Protein AF-A0ABD0Q0U5-F1 (afdb_monomer_lite)

Secondary structure (DSSP, 8-state):
-----HHHHHHHHHHT--SS--HHHHHHHHHTS--HHHHHHHHT--S-GGGS-HHHHHHHHHHTSTTHHHHHHHHHHHHHHHHHHHHHHHHHHHHHHHHHHHHH-HHHHHHH-

Structure (mmCIF, N/CA/C/O backbone):
data_AF-A0ABD0Q0U5-F1
#
_entry.id   AF-A0ABD0Q0U5-F1
#
loop_
_atom_site.group_PDB
_atom_site.id
_atom_site.type_symbol
_atom_site.label_atom_id
_atom_site.label_alt_id
_atom_site.label_comp_id
_atom_site.label_asym_id
_atom_site.label_entity_id
_atom_site.label_seq_id
_atom_site.pdbx_PDB_ins_code
_atom_site.Cartn_x
_atom_site.Cartn_y
_atom_site.Cartn_z
_atom_site.occupancy
_atom_site.B_iso_or_equiv
_atom_site.auth_seq_id
_atom_site.auth_comp_id
_atom_site.auth_asym_id
_atom_site.auth_atom_id
_atom_site.pdbx_PDB_model_num
ATOM 1 N N . HIS A 1 1 ? 17.454 -2.082 3.351 1.00 56.09 1 HIS A N 1
ATOM 2 C CA . HIS A 1 1 ? 17.749 -2.303 1.919 1.00 56.09 1 HIS A CA 1
ATOM 3 C C . HIS A 1 1 ? 16.816 -3.370 1.383 1.00 56.09 1 HIS A C 1
ATOM 5 O O . HIS A 1 1 ? 16.724 -4.430 1.993 1.00 56.09 1 HIS A O 1
ATOM 11 N N . LEU A 1 2 ? 16.112 -3.072 0.290 1.00 66.88 2 LEU A N 1
ATOM 12 C CA . LEU A 1 2 ? 15.214 -4.008 -0.381 1.00 66.88 2 LEU A CA 1
ATOM 13 C C . LEU A 1 2 ? 16.045 -5.188 -0.918 1.00 66.88 2 LEU A C 1
ATOM 15 O O . LEU A 1 2 ? 16.840 -5.005 -1.831 1.00 66.88 2 LEU A O 1
ATOM 19 N N . LYS A 1 3 ? 15.909 -6.383 -0.334 1.00 75.31 3 LYS A N 1
ATOM 20 C CA . LYS A 1 3 ? 16.615 -7.604 -0.781 1.00 75.31 3 LYS A CA 1
ATOM 21 C C . LYS A 1 3 ? 15.827 -8.362 -1.861 1.00 75.31 3 LYS A C 1
ATOM 23 O O . L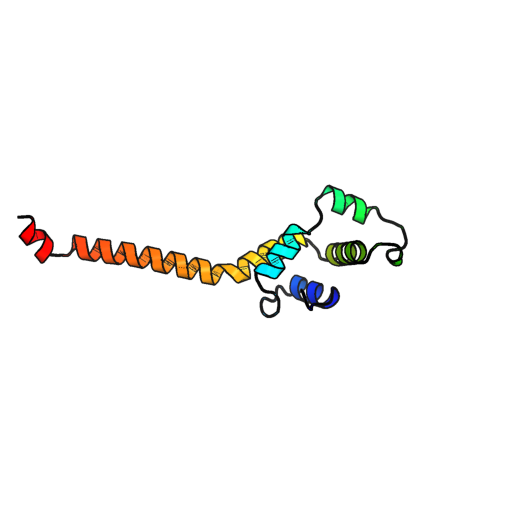YS A 1 3 ? 15.786 -9.587 -1.841 1.00 75.31 3 LYS A O 1
ATOM 28 N N . LEU A 1 4 ? 15.130 -7.642 -2.737 1.00 83.75 4 LEU A N 1
ATOM 29 C CA . LEU A 1 4 ? 14.332 -8.227 -3.813 1.00 83.75 4 LEU A CA 1
ATOM 30 C C . LEU A 1 4 ? 14.964 -7.864 -5.144 1.00 83.75 4 LEU A C 1
ATOM 32 O O . LEU A 1 4 ? 15.264 -6.697 -5.395 1.00 83.75 4 LEU A O 1
ATOM 36 N N . SER A 1 5 ? 15.128 -8.863 -6.001 1.00 89.25 5 SER A N 1
ATOM 37 C CA . SER A 1 5 ? 15.479 -8.611 -7.389 1.00 89.25 5 SER A CA 1
ATOM 38 C C . SER A 1 5 ? 14.317 -7.911 -8.115 1.00 89.25 5 SER A C 1
ATOM 40 O O . SER A 1 5 ? 13.149 -8.093 -7.748 1.00 89.25 5 SER A O 1
ATOM 42 N N . PRO A 1 6 ? 14.593 -7.157 -9.191 1.00 89.94 6 PRO A N 1
ATOM 43 C CA . PRO A 1 6 ? 13.546 -6.536 -10.005 1.00 89.94 6 PRO A CA 1
ATOM 44 C C . PRO A 1 6 ? 12.509 -7.548 -10.520 1.00 89.94 6 PRO A C 1
ATOM 46 O O . PRO A 1 6 ? 11.314 -7.260 -10.579 1.00 89.94 6 PRO A O 1
ATOM 49 N N . LYS A 1 7 ? 12.956 -8.771 -10.839 1.00 90.88 7 LYS A N 1
ATOM 50 C CA . LYS A 1 7 ? 12.088 -9.867 -11.282 1.00 90.88 7 LYS A CA 1
ATOM 51 C C . LYS A 1 7 ? 11.102 -10.289 -10.191 1.00 90.88 7 LYS A C 1
ATOM 53 O O . LYS A 1 7 ? 9.909 -10.381 -10.462 1.00 90.88 7 LYS A O 1
ATOM 58 N N . GLU A 1 8 ? 11.581 -10.498 -8.967 1.00 92.12 8 GLU A N 1
ATOM 59 C CA . GLU A 1 8 ? 10.715 -10.850 -7.836 1.00 92.12 8 GLU A CA 1
ATOM 60 C C . GLU A 1 8 ? 9.735 -9.723 -7.509 1.00 92.12 8 GLU A C 1
ATOM 62 O O . GLU A 1 8 ? 8.561 -9.981 -7.256 1.00 92.12 8 GLU A O 1
ATOM 67 N N . LEU A 1 9 ? 10.186 -8.465 -7.554 1.00 93.19 9 LEU A N 1
ATOM 68 C CA . LEU A 1 9 ? 9.303 -7.322 -7.332 1.00 93.19 9 LEU A CA 1
ATOM 69 C C . LEU A 1 9 ? 8.192 -7.263 -8.388 1.00 93.19 9 LEU A C 1
ATOM 71 O O . LEU A 1 9 ? 7.027 -7.049 -8.051 1.00 93.19 9 LEU A O 1
ATOM 75 N N . ARG A 1 10 ? 8.520 -7.522 -9.658 1.00 92.94 10 ARG A N 1
ATOM 76 C CA . ARG A 1 10 ? 7.528 -7.625 -10.732 1.00 92.94 10 ARG A CA 1
ATOM 77 C C . ARG A 1 10 ? 6.524 -8.744 -10.470 1.00 92.94 10 ARG A C 1
ATOM 79 O O . ARG A 1 10 ? 5.328 -8.514 -10.611 1.00 92.94 10 ARG A O 1
ATOM 86 N N . GLU A 1 11 ? 6.977 -9.929 -10.073 1.00 93.44 11 GLU A N 1
ATOM 87 C CA . GLU A 1 11 ? 6.086 -11.044 -9.726 1.00 93.44 11 GLU A CA 1
ATOM 88 C C . GLU A 1 11 ? 5.151 -10.676 -8.565 1.00 93.44 11 GLU A C 1
ATOM 90 O O . GLU A 1 11 ? 3.942 -10.903 -8.653 1.00 93.44 11 GLU A O 1
ATOM 95 N N . ILE A 1 12 ? 5.671 -10.021 -7.523 1.00 94.12 12 ILE A N 1
ATOM 96 C CA . ILE A 1 12 ? 4.877 -9.519 -6.392 1.00 94.12 12 ILE A CA 1
ATOM 97 C C . ILE A 1 12 ? 3.811 -8.524 -6.865 1.00 94.12 12 ILE A C 1
ATOM 99 O O . ILE A 1 12 ? 2.654 -8.641 -6.468 1.00 94.12 12 ILE A O 1
ATOM 103 N N . LEU A 1 13 ? 4.158 -7.572 -7.734 1.00 94.25 13 LEU A N 1
ATOM 104 C CA . LEU A 1 13 ? 3.216 -6.563 -8.238 1.00 94.25 13 LEU A CA 1
ATOM 105 C C . LEU A 1 13 ? 2.186 -7.136 -9.216 1.00 94.25 13 LEU A C 1
ATOM 107 O O . LEU A 1 13 ? 1.054 -6.652 -9.285 1.00 94.25 13 LEU A O 1
ATOM 111 N N . MET A 1 14 ? 2.548 -8.174 -9.968 1.00 93.75 14 MET A N 1
ATOM 112 C CA . MET A 1 14 ? 1.621 -8.873 -10.857 1.00 93.75 14 MET A CA 1
ATOM 113 C C . MET A 1 14 ? 0.626 -9.732 -10.070 1.00 93.75 14 MET A C 1
ATOM 115 O O . MET A 1 14 ? -0.561 -9.727 -10.389 1.00 93.75 14 MET A O 1
ATOM 119 N N . THR A 1 15 ? 1.093 -10.418 -9.023 1.00 94.81 15 THR A N 1
ATOM 120 C CA . THR A 1 15 ? 0.276 -11.296 -8.161 1.00 94.81 15 THR A CA 1
ATOM 121 C C . THR A 1 15 ? -0.396 -10.566 -6.996 1.00 94.81 15 THR A C 1
ATOM 123 O O . THR A 1 15 ? -1.265 -11.128 -6.333 1.00 94.81 15 THR A O 1
ATOM 126 N N . MET A 1 16 ? -0.017 -9.310 -6.738 1.00 94.06 16 MET A N 1
ATOM 127 C CA . MET A 1 16 ? -0.461 -8.511 -5.590 1.00 94.06 16 MET A CA 1
ATOM 128 C C . MET A 1 16 ? -0.243 -9.228 -4.240 1.00 94.06 16 MET A C 1
ATOM 130 O O . MET A 1 16 ? -1.092 -9.158 -3.337 1.00 94.06 16 MET A O 1
ATOM 134 N N . SER A 1 17 ? 0.887 -9.934 -4.110 1.00 92.94 17 SER A N 1
ATOM 135 C CA . SER A 1 17 ? 1.285 -10.646 -2.887 1.00 92.94 17 SER A CA 1
ATOM 136 C C . SER A 1 17 ? 1.727 -9.680 -1.782 1.00 92.94 17 SER A C 1
ATOM 138 O O . SER A 1 17 ? 2.429 -8.705 -2.040 1.00 92.94 17 SER A O 1
ATOM 140 N N . THR A 1 18 ? 1.323 -9.955 -0.540 1.00 88.75 18 THR A N 1
ATOM 141 C CA . THR A 1 18 ? 1.593 -9.109 0.638 1.00 88.75 18 THR A CA 1
ATOM 142 C C . THR A 1 18 ? 2.637 -9.691 1.591 1.00 88.75 18 THR A C 1
ATOM 144 O O . THR A 1 18 ? 2.948 -9.069 2.597 1.00 88.75 18 THR A O 1
ATOM 147 N N . GLU A 1 19 ? 3.183 -10.873 1.300 1.00 86.50 19 GLU A N 1
ATOM 148 C CA . GLU A 1 19 ? 4.027 -11.623 2.248 1.00 86.50 19 GLU A CA 1
ATOM 149 C C . GLU A 1 19 ? 5.475 -11.128 2.306 1.00 86.50 19 GLU A C 1
ATOM 151 O O . GLU A 1 19 ? 6.125 -11.199 3.343 1.00 86.50 19 GLU A O 1
ATOM 156 N N . ARG A 1 20 ? 6.001 -10.642 1.177 1.00 85.56 20 ARG A N 1
ATOM 157 C CA . ARG A 1 20 ? 7.433 -10.330 1.014 1.00 85.56 20 ARG A CA 1
ATOM 158 C C . ARG A 1 20 ? 7.740 -8.834 0.971 1.00 85.56 20 ARG A C 1
ATOM 160 O O . ARG A 1 20 ? 8.904 -8.463 0.828 1.00 85.56 20 ARG A O 1
ATOM 167 N N . LEU A 1 21 ? 6.719 -7.978 1.040 1.00 89.25 21 LEU A N 1
ATOM 168 C CA . LEU A 1 21 ? 6.853 -6.541 0.814 1.00 89.25 21 LEU A CA 1
ATOM 169 C C . LEU A 1 21 ? 6.130 -5.745 1.907 1.00 89.25 21 LEU A C 1
ATOM 171 O O . LEU A 1 21 ? 4.909 -5.619 1.906 1.00 89.25 21 LEU A O 1
ATOM 175 N N . GLU A 1 22 ? 6.905 -5.196 2.841 1.00 91.69 22 GLU A N 1
ATOM 176 C CA . GLU A 1 22 ? 6.359 -4.392 3.941 1.00 91.69 22 GLU A CA 1
ATOM 177 C C . GLU A 1 22 ? 5.889 -2.998 3.472 1.00 91.69 22 GLU A C 1
ATOM 179 O O . GLU A 1 22 ? 6.449 -2.445 2.517 1.00 91.69 22 GLU A O 1
ATOM 184 N N . PRO A 1 23 ? 4.948 -2.350 4.189 1.00 93.56 23 PRO A N 1
ATOM 185 C CA . PRO A 1 23 ? 4.449 -1.016 3.843 1.00 93.56 23 PRO A CA 1
ATOM 186 C C . PRO A 1 23 ? 5.538 0.053 3.672 1.00 93.56 23 PRO A C 1
ATOM 188 O O . PRO A 1 23 ? 5.412 0.923 2.810 1.00 93.56 23 PRO A O 1
ATOM 191 N N . ALA A 1 24 ? 6.615 -0.000 4.464 1.00 93.00 24 ALA A N 1
ATOM 192 C CA . ALA A 1 24 ? 7.736 0.935 4.355 1.00 93.00 24 ALA A CA 1
ATOM 193 C C . ALA A 1 24 ? 8.449 0.821 2.997 1.00 93.00 24 ALA A C 1
ATOM 195 O O . ALA A 1 24 ? 8.728 1.836 2.358 1.00 93.00 24 ALA A O 1
ATOM 196 N N . HIS A 1 25 ? 8.656 -0.407 2.513 1.00 92.50 25 HIS A N 1
ATOM 197 C CA . HIS A 1 25 ? 9.235 -0.664 1.196 1.00 92.50 25 HIS A CA 1
ATOM 198 C C . HIS A 1 25 ? 8.337 -0.133 0.076 1.00 92.50 25 HIS A C 1
ATOM 200 O O . HIS A 1 25 ? 8.826 0.509 -0.849 1.00 92.50 25 HIS A O 1
ATOM 206 N N . ILE A 1 26 ? 7.019 -0.337 0.180 1.00 94.44 26 ILE A N 1
ATOM 207 C CA . ILE A 1 26 ? 6.061 0.145 -0.827 1.00 94.44 26 ILE A CA 1
ATOM 208 C C . ILE A 1 26 ? 6.036 1.679 -0.868 1.00 94.44 26 ILE A C 1
ATOM 210 O O . ILE A 1 26 ? 6.036 2.267 -1.947 1.00 94.44 26 ILE A O 1
ATOM 214 N N . LYS A 1 27 ? 6.064 2.341 0.296 1.00 94.81 27 LYS A N 1
ATOM 215 C CA . LYS A 1 27 ? 6.165 3.808 0.386 1.00 94.81 27 LYS A CA 1
ATOM 216 C C . LYS A 1 27 ? 7.453 4.324 -0.253 1.00 94.81 27 LYS A C 1
ATOM 218 O O . LYS A 1 27 ? 7.407 5.316 -0.971 1.00 94.81 27 LYS A O 1
ATOM 223 N N . GLN A 1 28 ? 8.573 3.640 -0.032 1.00 94.12 28 GLN A N 1
ATOM 224 C CA . GLN A 1 28 ? 9.844 3.997 -0.654 1.00 94.12 28 GLN A CA 1
ATOM 225 C C . GLN A 1 28 ? 9.793 3.826 -2.182 1.00 94.12 28 GLN A C 1
ATOM 227 O O . GLN A 1 28 ? 10.212 4.719 -2.909 1.00 94.12 28 GLN A O 1
ATOM 232 N N . LEU A 1 29 ? 9.220 2.727 -2.684 1.00 93.94 29 LEU A N 1
ATOM 233 C CA . LEU A 1 29 ? 9.026 2.509 -4.123 1.00 93.94 29 LEU A CA 1
ATOM 234 C C . LEU A 1 29 ? 8.111 3.560 -4.760 1.00 93.94 29 LEU A C 1
ATOM 236 O O . LEU A 1 29 ? 8.340 3.939 -5.900 1.00 93.94 29 LEU A O 1
ATOM 240 N N . LEU A 1 30 ? 7.094 4.037 -4.036 1.00 95.00 30 LEU A N 1
ATOM 241 C CA . LEU A 1 30 ? 6.233 5.136 -4.483 1.00 95.00 30 LEU A CA 1
ATOM 242 C C . LEU A 1 30 ? 6.958 6.482 -4.504 1.00 95.00 30 LEU A C 1
ATOM 244 O O . LEU A 1 30 ? 6.706 7.271 -5.406 1.00 95.00 30 LEU A O 1
ATOM 248 N N . LEU A 1 31 ? 7.833 6.741 -3.528 1.00 94.50 31 LEU A N 1
ATOM 249 C CA . LEU A 1 31 ? 8.617 7.976 -3.451 1.00 94.50 31 LEU A CA 1
ATOM 250 C C . LEU A 1 31 ? 9.583 8.115 -4.634 1.00 94.50 31 LEU A C 1
ATOM 252 O O . LEU A 1 31 ? 9.778 9.218 -5.126 1.00 94.50 31 LEU A O 1
ATOM 256 N N . TYR A 1 32 ? 10.163 6.998 -5.076 1.00 92.31 32 TYR A N 1
ATOM 257 C CA . TYR A 1 32 ? 11.091 6.943 -6.209 1.00 92.31 32 TYR A CA 1
ATOM 258 C C . TYR A 1 32 ? 10.435 6.452 -7.506 1.00 92.31 32 TYR A C 1
ATOM 260 O O . TYR A 1 32 ? 11.134 6.133 -8.466 1.00 92.31 32 TYR A O 1
ATOM 268 N N . ALA A 1 33 ? 9.106 6.323 -7.542 1.00 93.50 33 ALA A N 1
ATOM 269 C CA . ALA A 1 33 ? 8.419 5.991 -8.780 1.00 93.50 33 ALA A CA 1
ATOM 270 C C . ALA A 1 33 ? 8.490 7.201 -9.719 1.00 93.50 33 ALA A C 1
ATOM 272 O O . ALA A 1 33 ? 8.196 8.308 -9.264 1.00 93.50 33 ALA A O 1
ATOM 273 N N . PRO A 1 34 ? 8.804 6.997 -11.008 1.00 94.25 34 PRO A N 1
ATOM 274 C CA . PRO A 1 34 ? 8.947 8.105 -11.937 1.00 94.25 34 PRO A CA 1
ATOM 275 C C . PRO A 1 34 ? 7.639 8.892 -12.068 1.00 94.25 34 PRO A C 1
ATOM 277 O O . PRO A 1 34 ? 6.527 8.327 -12.052 1.00 94.25 34 PRO A O 1
ATOM 280 N N . ASP A 1 35 ? 7.766 10.204 -12.212 1.00 94.50 35 ASP A N 1
ATOM 281 C CA . ASP A 1 35 ? 6.653 11.078 -12.552 1.00 94.50 35 ASP A CA 1
ATOM 282 C C . ASP A 1 35 ? 6.191 10.867 -14.006 1.00 94.50 35 ASP A C 1
ATOM 284 O O . ASP A 1 35 ? 6.698 10.016 -14.736 1.00 94.50 35 ASP A O 1
ATOM 288 N N . ASP A 1 36 ? 5.131 11.558 -14.417 1.00 92.81 36 ASP A N 1
ATOM 289 C CA . ASP A 1 36 ? 4.537 11.320 -15.736 1.00 92.81 36 ASP A CA 1
ATOM 290 C C . ASP A 1 36 ? 5.418 11.827 -16.891 1.00 92.81 36 ASP A C 1
ATOM 292 O O . ASP A 1 36 ? 5.324 11.298 -18.000 1.00 92.81 36 ASP A O 1
ATOM 296 N N . GLU A 1 37 ? 6.293 12.805 -16.650 1.00 94.62 37 GLU A N 1
ATOM 297 C CA . GLU A 1 37 ? 7.247 13.290 -17.647 1.00 94.62 37 GLU A CA 1
ATOM 298 C C . GLU A 1 37 ? 8.437 12.334 -17.769 1.00 94.62 37 GLU A C 1
ATOM 300 O O . GLU A 1 37 ? 8.809 11.956 -18.881 1.00 94.62 37 GLU A O 1
ATOM 305 N N . GLU A 1 38 ? 8.970 11.846 -16.648 1.00 93.50 38 GLU A N 1
ATOM 306 C CA . GLU A 1 38 ? 10.004 10.808 -16.612 1.00 93.50 38 GLU A CA 1
ATOM 307 C C . GLU A 1 38 ? 9.519 9.519 -17.288 1.00 93.50 38 GLU A C 1
ATOM 309 O O . GLU A 1 38 ? 10.225 8.944 -18.118 1.00 93.50 38 GLU A O 1
ATOM 314 N N . VAL A 1 39 ? 8.278 9.090 -17.023 1.00 92.94 39 VAL A N 1
ATOM 315 C CA . VAL A 1 39 ? 7.666 7.933 -17.703 1.00 92.94 39 VAL A CA 1
ATOM 316 C C . VAL A 1 39 ? 7.672 8.125 -19.218 1.00 92.94 39 VAL A C 1
ATOM 318 O O . VAL A 1 39 ? 8.047 7.201 -19.944 1.00 92.94 39 VAL A O 1
ATOM 321 N N . LYS A 1 40 ? 7.291 9.309 -19.715 1.00 92.50 40 LYS A N 1
ATOM 322 C CA . LYS A 1 40 ? 7.340 9.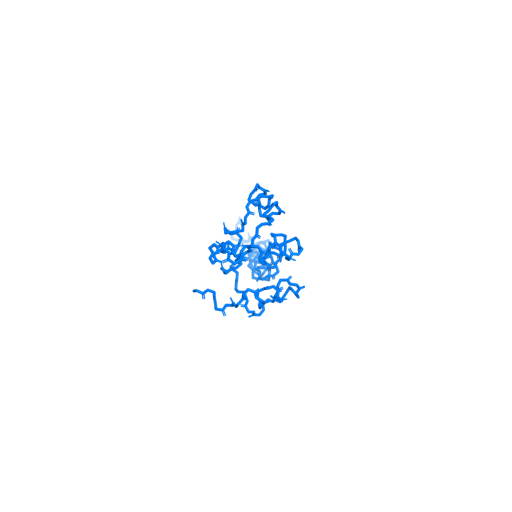598 -21.155 1.00 92.50 40 LYS A CA 1
ATOM 323 C C . LYS A 1 40 ? 8.772 9.525 -21.671 1.00 92.50 40 LYS A C 1
ATOM 325 O O . LYS A 1 40 ? 8.987 8.916 -22.714 1.00 92.50 40 LYS A O 1
ATOM 330 N N . GLN A 1 41 ? 9.750 10.095 -20.969 1.00 92.88 41 GLN A N 1
ATOM 331 C CA . GLN A 1 41 ? 11.155 10.031 -21.388 1.00 92.88 41 GLN A CA 1
ATOM 332 C C . GLN A 1 41 ? 11.639 8.584 -21.523 1.00 92.88 41 GLN A C 1
ATOM 334 O O . GLN A 1 41 ? 12.200 8.218 -22.556 1.00 92.88 41 GLN A O 1
ATOM 339 N N . PHE A 1 42 ? 11.337 7.739 -20.536 1.00 91.56 42 PHE A N 1
ATOM 340 C CA . PHE A 1 42 ? 11.660 6.315 -20.577 1.00 91.56 42 PHE A CA 1
ATOM 341 C C . PHE A 1 42 ? 10.928 5.565 -21.699 1.00 91.56 42 PHE A C 1
ATOM 343 O O . PHE A 1 42 ? 11.517 4.691 -22.327 1.00 91.56 42 PHE A O 1
ATOM 350 N N . GLN A 1 43 ? 9.677 5.917 -22.005 1.00 88.44 43 GLN A N 1
ATOM 351 C CA . GLN A 1 43 ? 8.926 5.319 -23.120 1.00 88.44 43 GLN A CA 1
ATOM 352 C C . GLN A 1 43 ? 9.494 5.680 -24.499 1.00 88.44 43 GLN A C 1
ATOM 354 O O . GLN A 1 43 ? 9.378 4.888 -25.429 1.00 88.44 43 GLN A O 1
ATOM 359 N N . HIS A 1 44 ? 10.104 6.860 -24.640 1.00 90.81 44 HIS A N 1
ATOM 360 C CA . HIS A 1 44 ? 10.741 7.300 -25.888 1.00 90.81 44 HIS A CA 1
ATOM 361 C C . HIS A 1 44 ? 12.216 6.879 -25.985 1.00 90.81 44 HIS A C 1
ATOM 363 O O . HIS A 1 44 ? 12.872 7.135 -27.000 1.00 90.81 44 HIS A O 1
ATOM 369 N N . TYR A 1 45 ? 12.757 6.243 -24.944 1.00 89.88 45 TYR A N 1
ATOM 370 C CA . TYR A 1 45 ? 14.134 5.776 -24.924 1.00 89.88 45 TYR A CA 1
ATOM 371 C C . TYR A 1 45 ? 14.304 4.553 -25.837 1.00 89.88 45 TYR A C 1
ATOM 373 O O . TYR A 1 45 ? 14.001 3.424 -25.465 1.00 89.88 45 TYR A O 1
ATOM 381 N N . ASN A 1 46 ? 14.823 4.787 -27.045 1.00 84.81 46 ASN A N 1
ATOM 382 C CA . ASN A 1 46 ? 15.040 3.759 -28.074 1.00 84.81 46 ASN A CA 1
ATOM 383 C C . ASN A 1 46 ? 16.502 3.284 -28.170 1.00 84.81 46 ASN A C 1
ATOM 385 O O . ASN A 1 46 ? 16.899 2.673 -29.162 1.00 84.81 46 ASN A O 1
ATOM 389 N N . GLN A 1 47 ? 17.334 3.626 -27.187 1.00 89.88 47 GLN A N 1
ATOM 390 C CA . GLN A 1 47 ? 18.732 3.199 -27.136 1.00 89.88 47 GLN A CA 1
ATOM 391 C C . GLN A 1 47 ? 18.877 1.909 -26.318 1.00 89.88 47 GLN A C 1
ATOM 393 O O . GLN A 1 47 ? 17.914 1.397 -25.755 1.00 89.88 47 GLN A O 1
ATOM 398 N N . ASP A 1 48 ? 20.096 1.373 -26.270 1.00 89.44 48 ASP A N 1
ATOM 399 C CA . ASP A 1 48 ? 20.415 0.161 -25.517 1.00 89.44 48 ASP A CA 1
ATOM 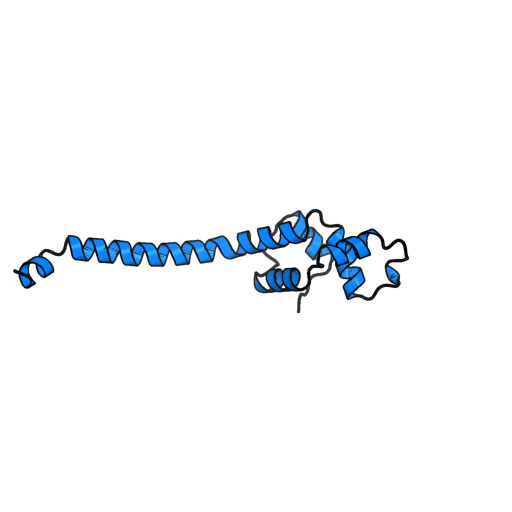400 C C . ASP A 1 48 ? 20.247 0.380 -23.997 1.00 89.44 48 ASP A C 1
ATOM 402 O O . ASP A 1 48 ? 21.018 1.153 -23.418 1.00 89.44 48 ASP A O 1
ATOM 406 N N . PRO A 1 49 ? 19.301 -0.316 -23.330 1.00 85.88 49 PRO A N 1
ATOM 407 C CA . PRO A 1 49 ? 19.093 -0.201 -21.888 1.00 85.88 49 PRO A CA 1
ATOM 408 C C . PRO A 1 49 ? 20.336 -0.535 -21.058 1.00 85.88 49 PRO A C 1
ATOM 410 O O . PRO A 1 49 ? 20.465 -0.033 -19.947 1.00 85.88 49 PRO A O 1
ATOM 413 N N . ALA A 1 50 ? 21.281 -1.328 -21.583 1.00 89.12 50 ALA A N 1
ATOM 414 C CA . ALA A 1 50 ? 22.520 -1.659 -20.876 1.00 89.12 50 ALA A CA 1
ATOM 415 C C . ALA A 1 50 ? 23.444 -0.445 -20.656 1.00 89.12 50 ALA A C 1
ATOM 417 O O . ALA A 1 50 ? 24.365 -0.513 -19.843 1.00 89.12 50 ALA A O 1
ATOM 418 N N . LYS A 1 51 ? 23.208 0.669 -21.364 1.00 90.81 51 LYS A N 1
ATOM 419 C CA . LYS A 1 51 ? 23.967 1.923 -21.219 1.00 90.81 51 LYS A CA 1
ATOM 420 C C . LYS A 1 51 ? 23.440 2.832 -20.111 1.00 90.81 51 LYS A C 1
ATOM 422 O O . LYS A 1 51 ? 24.082 3.831 -19.797 1.00 90.81 51 LYS A O 1
ATOM 427 N N . LEU A 1 52 ? 22.272 2.519 -19.557 1.00 90.56 52 LEU A N 1
ATOM 428 C CA . LEU A 1 52 ? 21.663 3.286 -18.480 1.00 90.56 52 LEU A CA 1
ATOM 429 C C . LEU A 1 52 ? 22.295 2.948 -17.130 1.00 90.56 52 LEU A C 1
ATOM 431 O O . LEU A 1 52 ? 22.883 1.879 -16.952 1.00 90.56 52 LEU A O 1
ATOM 435 N N . SER A 1 53 ? 22.148 3.854 -16.165 1.00 92.62 53 SER A N 1
ATOM 436 C CA . SER A 1 53 ? 22.549 3.587 -14.784 1.00 92.62 53 SER A CA 1
ATOM 437 C C . SER A 1 53 ? 21.714 2.445 -14.182 1.00 92.62 53 SER A C 1
ATOM 439 O O . SER A 1 53 ? 20.607 2.166 -14.640 1.00 92.62 53 SER A O 1
ATOM 441 N N . GLU A 1 54 ? 22.217 1.769 -13.147 1.00 90.31 54 GLU A N 1
ATOM 442 C CA . GLU A 1 54 ? 21.469 0.692 -12.475 1.00 90.31 54 GLU A CA 1
ATOM 443 C C . GLU A 1 54 ? 20.064 1.139 -11.989 1.00 90.31 54 GLU A C 1
ATOM 445 O O . GLU A 1 54 ? 19.100 0.405 -12.231 1.00 90.31 54 GLU A O 1
ATOM 450 N N . PRO A 1 55 ? 19.881 2.343 -11.402 1.00 89.75 55 PRO A N 1
ATOM 451 C CA . PRO A 1 55 ? 18.551 2.877 -11.088 1.00 89.75 55 PRO A CA 1
ATOM 452 C C . PRO A 1 55 ? 17.638 3.053 -12.308 1.00 89.75 55 PRO A C 1
ATOM 454 O O . PRO A 1 55 ? 16.465 2.689 -12.254 1.00 89.75 55 PRO A O 1
ATOM 457 N N . ASP A 1 56 ? 18.159 3.562 -13.421 1.00 91.56 56 ASP A N 1
ATOM 458 C CA . ASP A 1 56 ? 17.370 3.786 -14.639 1.00 91.56 56 ASP A CA 1
ATOM 459 C C . ASP A 1 56 ? 16.959 2.460 -15.296 1.00 91.56 56 ASP A C 1
ATOM 461 O O . ASP A 1 56 ? 15.825 2.299 -15.752 1.00 91.56 56 ASP A O 1
ATOM 465 N N . GLN A 1 57 ? 17.858 1.469 -15.289 1.00 91.94 57 GLN A N 1
ATOM 466 C CA . GLN A 1 57 ? 17.543 0.106 -15.722 1.00 91.94 57 GLN A CA 1
ATOM 467 C C . GLN A 1 57 ? 16.438 -0.507 -14.856 1.00 91.94 57 GLN A C 1
ATOM 469 O O . GLN A 1 57 ? 15.521 -1.146 -15.379 1.00 91.94 57 GLN A O 1
ATOM 474 N N . PHE A 1 58 ? 16.494 -0.292 -13.538 1.00 92.00 58 PHE A N 1
ATOM 475 C CA . PHE A 1 58 ? 15.441 -0.717 -12.619 1.00 92.00 58 PHE A CA 1
ATOM 476 C C . PHE A 1 58 ? 14.098 -0.061 -12.962 1.00 92.00 58 PHE A C 1
ATOM 478 O O . PHE A 1 58 ? 13.091 -0.763 -13.084 1.00 92.00 58 PHE A O 1
ATOM 485 N N . VAL A 1 59 ? 14.078 1.259 -13.167 1.00 92.12 59 VAL A N 1
ATOM 486 C CA . VAL A 1 59 ? 12.857 1.994 -13.522 1.00 92.12 59 VAL A CA 1
ATOM 487 C C . VAL A 1 59 ? 12.263 1.471 -14.828 1.00 92.12 59 VAL A C 1
ATOM 489 O O . VAL A 1 59 ? 11.074 1.155 -14.855 1.00 92.12 59 VAL A O 1
ATOM 492 N N . LEU A 1 60 ? 13.071 1.272 -15.875 1.00 91.56 60 LEU A N 1
ATOM 493 C CA . LEU A 1 60 ? 12.597 0.685 -17.133 1.00 91.56 60 LEU A CA 1
ATOM 494 C C . LEU A 1 60 ? 11.930 -0.677 -16.931 1.00 91.56 60 LEU A C 1
ATOM 496 O O . LEU A 1 60 ? 10.854 -0.922 -17.476 1.00 91.56 60 LEU A O 1
ATOM 500 N N . GLN A 1 61 ? 12.522 -1.557 -16.119 1.00 90.88 61 GLN A N 1
ATOM 501 C CA . GLN A 1 61 ? 11.915 -2.855 -15.822 1.00 90.88 61 GLN A CA 1
ATOM 502 C C . GLN A 1 61 ? 10.596 -2.726 -15.054 1.00 90.88 61 GLN A C 1
ATOM 504 O O . GLN A 1 61 ? 9.673 -3.509 -15.290 1.00 90.88 61 GLN A O 1
ATOM 509 N N . MET A 1 62 ? 10.483 -1.746 -14.155 1.00 93.62 62 MET A N 1
ATOM 510 C CA . MET A 1 62 ? 9.245 -1.483 -13.420 1.00 93.62 62 MET A CA 1
ATOM 511 C C . MET A 1 62 ? 8.153 -0.887 -14.311 1.00 93.62 62 MET A C 1
ATOM 513 O O . MET A 1 62 ? 6.984 -1.220 -14.134 1.00 93.62 62 MET A O 1
ATOM 517 N N . LEU A 1 63 ? 8.509 -0.081 -15.313 1.00 92.00 63 LEU A N 1
ATOM 518 C CA . LEU A 1 63 ? 7.551 0.467 -16.280 1.00 92.00 63 LEU A CA 1
ATOM 519 C C . LEU A 1 63 ? 6.957 -0.591 -17.222 1.00 92.00 63 LEU A C 1
ATOM 521 O O . LEU A 1 63 ? 5.887 -0.366 -17.784 1.00 92.00 63 LEU A O 1
ATOM 525 N N . LEU A 1 64 ? 7.575 -1.773 -17.335 1.00 91.00 64 LEU A N 1
ATOM 526 C CA . LEU A 1 64 ? 6.958 -2.936 -17.990 1.00 91.00 64 LEU A CA 1
ATOM 527 C C . LEU A 1 64 ? 5.801 -3.535 -17.173 1.00 91.00 64 LEU A C 1
ATOM 529 O O . LEU A 1 64 ? 5.053 -4.373 -17.685 1.00 91.00 64 LEU A O 1
ATOM 533 N N . VAL A 1 65 ? 5.662 -3.164 -15.896 1.00 94.25 65 VAL A N 1
ATOM 534 C CA . VAL A 1 65 ? 4.514 -3.551 -15.076 1.00 94.25 65 VAL A CA 1
ATOM 535 C C . VAL A 1 65 ? 3.340 -2.625 -15.403 1.00 94.25 65 VAL A C 1
ATOM 537 O O . VAL A 1 65 ? 3.435 -1.415 -15.181 1.00 94.25 65 VAL A O 1
ATOM 540 N N . PRO A 1 66 ? 2.206 -3.163 -15.887 1.00 93.19 66 PRO A N 1
ATOM 541 C CA . PRO A 1 66 ? 1.054 -2.343 -16.229 1.00 93.19 66 PRO A CA 1
ATOM 542 C C . PRO A 1 66 ? 0.538 -1.623 -14.985 1.00 93.19 66 PRO A C 1
ATOM 544 O O . PRO A 1 66 ? 0.334 -2.246 -13.941 1.00 93.19 66 PRO A O 1
ATOM 547 N N . GLU A 1 67 ? 0.320 -0.315 -15.112 1.00 93.75 67 GLU A N 1
ATOM 548 C CA . GLU A 1 67 ? -0.171 0.544 -14.031 1.00 93.75 67 GLU A CA 1
ATOM 549 C C . GLU A 1 67 ? 0.673 0.464 -12.743 1.00 93.75 67 GLU A C 1
ATOM 551 O O . GLU A 1 67 ? 0.140 0.458 -11.633 1.00 93.75 67 GLU A O 1
ATOM 556 N N . TYR A 1 68 ? 2.003 0.414 -12.879 1.00 94.75 68 TYR A N 1
ATOM 557 C CA . TYR A 1 68 ? 2.962 0.289 -11.772 1.00 94.75 68 TYR A CA 1
ATOM 558 C C . TYR A 1 68 ? 2.622 1.143 -10.532 1.00 94.75 68 TYR A C 1
ATOM 560 O O . TYR A 1 68 ? 2.466 0.609 -9.431 1.00 94.75 68 TYR A O 1
ATOM 568 N N . LYS A 1 69 ? 2.423 2.461 -10.708 1.00 94.62 69 LYS A N 1
ATOM 569 C CA . LYS A 1 69 ? 2.072 3.385 -9.609 1.00 94.62 69 LYS A CA 1
ATOM 570 C C . LYS A 1 69 ? 0.736 3.023 -8.949 1.00 94.62 69 LYS A C 1
ATOM 572 O O . LYS A 1 69 ? 0.624 3.069 -7.724 1.00 94.62 69 LYS A O 1
ATOM 577 N N . THR A 1 70 ? -0.271 2.647 -9.735 1.00 96.00 70 THR A N 1
ATOM 578 C CA . THR A 1 70 ? -1.581 2.216 -9.222 1.00 96.00 70 THR A CA 1
ATOM 579 C C . THR A 1 70 ? -1.442 0.933 -8.415 1.00 96.00 70 THR A C 1
ATOM 581 O O . THR A 1 70 ? -1.896 0.889 -7.276 1.00 96.00 70 THR A O 1
ATOM 584 N N . ARG A 1 71 ? -0.735 -0.075 -8.939 1.00 96.94 71 ARG A N 1
ATOM 585 C CA . ARG A 1 71 ? -0.492 -1.345 -8.237 1.00 96.94 71 ARG A CA 1
ATOM 586 C C . ARG A 1 71 ? 0.223 -1.143 -6.910 1.00 96.94 71 ARG A C 1
ATOM 588 O O . ARG A 1 71 ? -0.202 -1.716 -5.912 1.00 96.94 71 ARG A O 1
ATOM 595 N N . LEU A 1 72 ? 1.246 -0.290 -6.862 1.00 96.31 72 LEU A N 1
ATOM 596 C CA . LEU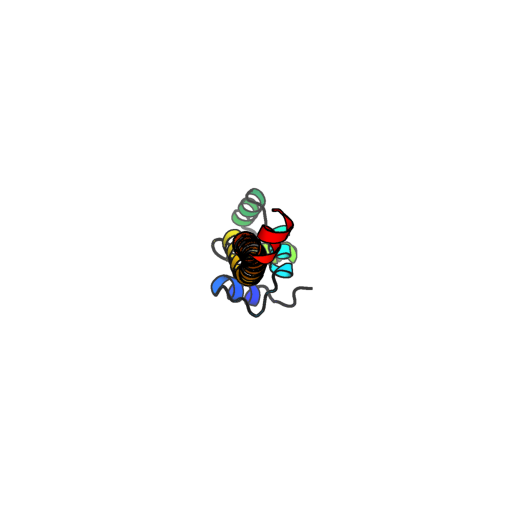 A 1 72 ? 1.914 0.056 -5.606 1.00 96.31 72 LEU A CA 1
ATOM 597 C C . LEU A 1 72 ? 0.950 0.689 -4.594 1.00 96.31 72 LEU A C 1
ATOM 599 O O . LEU A 1 72 ? 0.925 0.278 -3.436 1.00 96.31 72 LEU A O 1
ATOM 603 N N . ARG A 1 73 ? 0.119 1.651 -5.019 1.00 96.88 73 ARG A N 1
ATOM 604 C CA . ARG A 1 73 ? -0.893 2.273 -4.144 1.00 96.88 73 ARG A CA 1
ATOM 605 C C . ARG A 1 73 ? -1.911 1.251 -3.642 1.00 96.88 73 ARG A C 1
ATOM 607 O O . ARG A 1 73 ? -2.207 1.223 -2.449 1.00 96.88 73 ARG A O 1
ATOM 614 N N . SER A 1 74 ? -2.407 0.385 -4.522 1.00 96.75 74 SER A N 1
ATOM 615 C CA . SER A 1 74 ? -3.342 -0.685 -4.170 1.00 96.75 74 SER A CA 1
ATOM 616 C C . SER A 1 74 ? -2.722 -1.695 -3.206 1.00 96.75 74 SER A C 1
ATOM 618 O O . SER A 1 74 ? -3.381 -2.121 -2.261 1.00 96.75 74 SER A O 1
ATOM 620 N N . LEU A 1 75 ? -1.452 -2.056 -3.397 1.00 96.06 75 LEU A N 1
ATOM 621 C CA . LEU A 1 75 ? -0.744 -2.978 -2.513 1.00 96.06 75 LEU A CA 1
ATOM 622 C C . LEU A 1 75 ? -0.475 -2.351 -1.138 1.00 96.06 75 LEU A C 1
ATOM 624 O O . LEU A 1 75 ? -0.666 -3.007 -0.114 1.00 96.06 75 LEU A O 1
ATOM 628 N N . LEU A 1 76 ? -0.108 -1.065 -1.095 1.00 96.38 76 LEU A N 1
ATOM 629 C CA . LEU A 1 76 ? 0.030 -0.315 0.156 1.00 96.38 76 LEU A CA 1
ATOM 630 C C . LEU A 1 76 ? -1.300 -0.246 0.914 1.00 96.38 76 LEU A C 1
ATOM 632 O O . LEU A 1 76 ? -1.343 -0.425 2.130 1.00 96.38 76 LEU A O 1
ATOM 636 N N . PHE A 1 77 ? -2.397 -0.005 0.199 1.00 95.81 77 PHE A N 1
ATOM 637 C CA . PHE A 1 77 ? -3.726 -0.026 0.795 1.00 95.81 77 PHE A CA 1
ATOM 638 C C . PHE A 1 77 ? -4.047 -1.414 1.360 1.00 95.81 77 PHE A C 1
ATOM 640 O O . PHE A 1 77 ? -4.354 -1.528 2.541 1.00 95.81 77 PHE A O 1
ATOM 647 N N . LYS A 1 78 ? -3.887 -2.475 0.559 1.00 94.94 78 LYS A N 1
ATOM 648 C CA . LYS A 1 78 ? -4.152 -3.863 0.970 1.00 94.94 78 LYS A CA 1
ATOM 649 C C . LYS A 1 78 ? -3.370 -4.261 2.226 1.00 94.94 78 LYS A C 1
ATOM 651 O O . LYS A 1 78 ? -3.935 -4.889 3.111 1.00 94.94 78 LYS A O 1
ATOM 656 N N . THR A 1 79 ? -2.096 -3.881 2.314 1.00 93.88 79 THR A N 1
ATOM 657 C CA . THR A 1 79 ? -1.228 -4.216 3.460 1.00 93.88 79 THR A CA 1
ATOM 658 C C . THR A 1 79 ? -1.543 -3.421 4.726 1.00 93.88 79 THR A C 1
ATOM 660 O O . THR A 1 79 ? -1.280 -3.911 5.815 1.00 93.88 79 THR A O 1
ATOM 663 N N . THR A 1 80 ? -2.117 -2.219 4.612 1.00 94.31 80 THR A N 1
ATOM 664 C CA . THR A 1 80 ? -2.386 -1.341 5.770 1.00 94.31 80 THR A CA 1
ATOM 665 C C . THR A 1 80 ? -3.860 -1.277 6.172 1.00 94.31 80 THR A C 1
ATOM 667 O O . THR A 1 80 ? -4.188 -0.722 7.218 1.00 94.31 80 THR A O 1
ATOM 670 N N . MET A 1 81 ? -4.770 -1.831 5.363 1.00 94.44 81 MET A N 1
ATOM 671 C CA . MET A 1 81 ? -6.213 -1.728 5.592 1.00 94.44 81 MET A CA 1
ATOM 672 C C . MET A 1 81 ? -6.644 -2.391 6.903 1.00 94.44 81 MET A C 1
ATOM 674 O O . MET A 1 81 ? -7.464 -1.818 7.620 1.00 94.44 81 MET A O 1
ATOM 678 N N . GLN A 1 82 ? -6.122 -3.583 7.207 1.00 93.38 82 GLN A N 1
ATOM 679 C CA . GLN A 1 82 ? -6.541 -4.345 8.385 1.00 93.38 82 GLN A CA 1
ATOM 680 C C . GLN A 1 82 ? -6.225 -3.584 9.676 1.00 93.38 82 GLN A C 1
ATOM 682 O O . GLN A 1 82 ? -7.143 -3.284 10.433 1.00 93.38 82 GLN A O 1
ATOM 687 N N . GLU A 1 83 ? -4.962 -3.196 9.864 1.00 93.06 83 GLU A N 1
ATOM 688 C CA . GLU A 1 83 ? -4.500 -2.443 11.036 1.00 93.06 83 GLU A CA 1
ATOM 689 C C . GLU A 1 83 ? -5.311 -1.154 11.227 1.00 93.06 83 GLU A C 1
ATOM 691 O O . GLU A 1 83 ? -5.864 -0.915 12.299 1.00 93.06 83 GLU A O 1
ATOM 696 N N . LYS A 1 84 ? -5.497 -0.372 10.154 1.00 94.62 84 LYS A N 1
ATOM 697 C CA . LYS A 1 84 ? -6.305 0.856 10.202 1.00 94.62 84 LYS A CA 1
ATOM 698 C C . LYS A 1 84 ? -7.761 0.593 10.579 1.00 94.62 84 LYS A C 1
ATOM 700 O O . LYS A 1 84 ? -8.364 1.369 11.313 1.00 94.62 84 LYS A O 1
ATOM 705 N N . THR A 1 85 ? -8.348 -0.485 10.064 1.00 97.31 85 THR A N 1
ATOM 706 C CA . THR A 1 85 ? -9.742 -0.839 10.364 1.00 97.31 85 THR A CA 1
ATOM 707 C C . T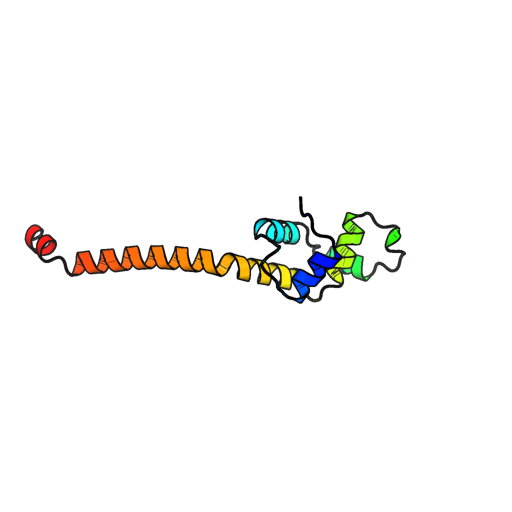HR A 1 85 ? -9.899 -1.254 11.823 1.00 97.31 85 THR A C 1
ATOM 709 O O . THR A 1 85 ? -10.884 -0.885 12.463 1.00 97.31 85 THR A O 1
ATOM 712 N N . GLU A 1 86 ? -8.942 -2.010 12.356 1.00 97.69 86 GLU A N 1
ATOM 713 C CA . GLU A 1 86 ? -8.928 -2.445 13.753 1.00 97.69 86 GLU A CA 1
ATOM 714 C C . GLU A 1 86 ? -8.740 -1.258 14.706 1.00 97.69 86 GLU A C 1
ATOM 716 O O . GLU A 1 86 ? -9.502 -1.126 15.664 1.00 97.69 86 GLU A O 1
ATOM 721 N N . GLU A 1 87 ? -7.822 -0.341 14.391 1.00 97.00 87 GLU A N 1
ATOM 722 C CA . GLU A 1 87 ? -7.624 0.909 15.133 1.00 97.00 87 GLU A CA 1
ATOM 723 C C . GLU A 1 87 ? -8.916 1.743 15.180 1.00 97.00 87 GLU A C 1
ATOM 725 O O . GLU A 1 87 ? -9.403 2.109 16.256 1.00 97.00 87 GLU A O 1
ATOM 730 N N . MET A 1 88 ? -9.530 1.983 14.015 1.00 97.38 88 MET A N 1
ATOM 731 C CA . MET A 1 88 ? -10.783 2.737 13.913 1.00 97.38 88 MET A CA 1
ATOM 732 C C . MET A 1 88 ? -11.925 2.064 14.684 1.00 97.38 88 MET A C 1
ATOM 734 O O . MET A 1 88 ? -12.709 2.744 15.351 1.00 97.38 88 MET A O 1
ATOM 738 N N . ARG A 1 89 ? -12.025 0.730 14.618 1.00 98.12 89 ARG A N 1
ATOM 739 C CA . ARG A 1 89 ? -13.043 -0.034 15.349 1.00 98.12 89 ARG A CA 1
ATOM 740 C C . ARG A 1 89 ? -12.850 0.081 16.858 1.00 98.12 89 ARG A C 1
ATOM 742 O O . ARG A 1 89 ? -13.829 0.313 17.562 1.00 98.12 89 ARG A O 1
ATOM 749 N N . GLY A 1 90 ? -11.616 -0.031 17.345 1.00 97.88 90 GLY A N 1
ATOM 750 C CA . GLY A 1 90 ? -11.305 0.110 18.767 1.00 97.88 90 GLY A CA 1
ATOM 751 C C . GLY A 1 90 ? -11.709 1.480 19.315 1.00 97.88 90 GLY A C 1
ATOM 752 O O . GLY A 1 90 ? -12.388 1.567 20.341 1.00 97.88 90 GLY A O 1
ATOM 753 N N . ALA A 1 91 ? -11.372 2.550 18.589 1.00 97.44 91 ALA A N 1
ATOM 754 C CA . ALA A 1 91 ? -11.767 3.909 18.954 1.00 97.44 91 ALA A CA 1
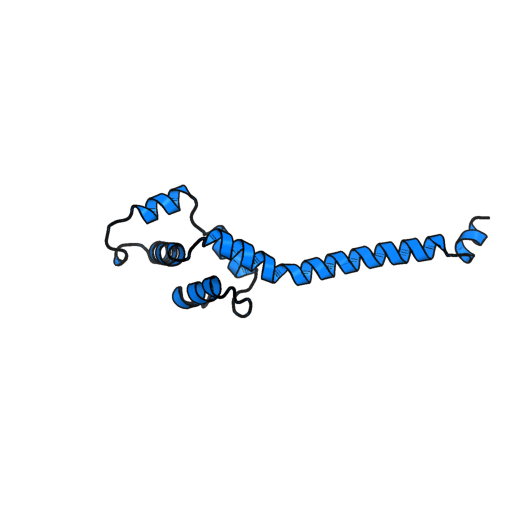ATOM 755 C C . ALA A 1 91 ? -13.297 4.082 18.979 1.00 97.44 91 ALA A C 1
ATOM 757 O O . ALA A 1 91 ? -13.851 4.619 19.942 1.00 97.44 91 ALA A O 1
ATOM 758 N N . TYR A 1 92 ? -13.988 3.578 17.952 1.00 98.19 92 TYR A N 1
ATOM 759 C CA . TYR A 1 92 ? -15.449 3.612 17.875 1.00 98.19 92 TYR A CA 1
ATOM 760 C C . TYR A 1 92 ? -16.110 2.881 19.051 1.00 98.19 92 TYR A C 1
ATOM 762 O O . TYR A 1 92 ? -16.988 3.438 19.712 1.00 98.19 92 TYR A O 1
ATOM 770 N N . GLU A 1 93 ? -15.682 1.651 19.342 1.00 98.25 93 GLU A N 1
ATOM 771 C CA . GLU A 1 93 ? -16.259 0.850 20.422 1.00 98.25 93 GLU A CA 1
ATOM 772 C C . GLU A 1 93 ? -16.079 1.501 21.791 1.00 98.25 93 GLU A C 1
ATOM 774 O O . GLU A 1 93 ? -16.991 1.440 22.615 1.00 98.25 93 GLU A O 1
ATOM 779 N N . CYS A 1 94 ? -14.927 2.130 22.031 1.00 98.00 94 CYS A N 1
ATOM 780 C CA . CYS A 1 94 ? -14.647 2.847 23.270 1.00 98.00 94 CYS A CA 1
ATOM 781 C C . CYS A 1 94 ? -15.673 3.966 23.504 1.00 98.00 94 CYS A C 1
ATOM 783 O O . CYS A 1 94 ? -16.339 4.003 24.541 1.00 98.00 94 CYS A O 1
ATOM 785 N N . ILE A 1 95 ? -15.872 4.827 22.501 1.00 98.19 95 ILE A N 1
ATOM 786 C CA . ILE A 1 95 ? -16.824 5.944 22.573 1.00 98.19 95 ILE A CA 1
ATOM 787 C C . ILE A 1 95 ? -18.257 5.428 22.707 1.00 98.19 95 ILE A C 1
ATOM 789 O O . ILE A 1 95 ? -19.038 5.951 23.507 1.00 98.19 95 ILE A O 1
ATOM 793 N N . TYR A 1 96 ? -18.612 4.396 21.942 1.00 98.19 96 TYR A N 1
ATOM 794 C CA . TYR A 1 96 ? -19.944 3.808 21.978 1.00 98.19 96 TYR A CA 1
ATOM 795 C C . TYR A 1 96 ? -20.275 3.229 23.360 1.00 98.19 96 TYR A C 1
ATOM 797 O O . TYR A 1 96 ? -21.323 3.549 23.923 1.00 98.19 96 TYR A O 1
ATOM 805 N N . LYS A 1 97 ? -19.365 2.430 23.935 1.00 98.00 97 LYS A N 1
ATOM 806 C CA . LYS A 1 97 ? -19.528 1.837 25.272 1.00 98.00 97 LYS A CA 1
ATOM 807 C C . LYS A 1 97 ? -19.629 2.920 26.344 1.00 98.00 97 LYS A C 1
ATOM 809 O O . LYS A 1 97 ? -20.597 2.910 27.097 1.00 98.00 97 LYS A O 1
ATOM 814 N N . ALA A 1 98 ? -18.731 3.908 26.339 1.00 97.62 98 ALA A N 1
ATOM 815 C CA . ALA A 1 98 ? -18.784 5.032 27.275 1.00 97.62 98 ALA A CA 1
ATOM 816 C C . ALA A 1 98 ? -20.115 5.803 27.186 1.00 97.62 98 ALA A C 1
ATOM 818 O O . ALA A 1 98 ? -20.739 6.105 28.202 1.00 97.62 98 ALA A O 1
ATOM 819 N N . SER A 1 99 ? -20.597 6.070 25.970 1.00 97.62 99 SER A N 1
ATOM 820 C CA . SER A 1 99 ? -21.877 6.756 25.746 1.00 97.62 99 SER A CA 1
ATOM 821 C C . SER A 1 99 ? -23.064 5.949 26.280 1.00 97.62 99 SER A C 1
ATOM 823 O O . SER A 1 99 ? -23.983 6.508 26.883 1.00 97.62 99 SER A O 1
ATOM 825 N N . LEU A 1 100 ? -23.049 4.627 26.081 1.00 97.12 100 LEU A N 1
ATOM 826 C CA . LEU A 1 100 ? -24.097 3.730 26.562 1.00 97.12 100 LEU A CA 1
ATOM 827 C C . LEU A 1 100 ? -24.083 3.607 28.092 1.00 97.12 100 LEU A C 1
ATOM 829 O O . LEU A 1 100 ? -25.144 3.635 28.717 1.00 97.12 100 LEU A O 1
ATOM 833 N N . GLU A 1 101 ? -22.897 3.506 28.690 1.00 96.81 101 GLU A N 1
ATOM 834 C CA . GLU A 1 101 ? -22.706 3.470 30.140 1.00 96.81 101 GLU A CA 1
ATOM 835 C C . GLU A 1 101 ? -23.208 4.755 30.799 1.00 96.81 101 GLU A C 1
ATOM 837 O O . GLU A 1 101 ? -23.982 4.685 31.753 1.00 96.81 101 GLU A O 1
ATOM 842 N N . LEU A 1 102 ? -22.851 5.923 30.255 1.00 95.75 102 LEU A N 1
ATOM 843 C CA . LEU A 1 102 ? -23.326 7.215 30.752 1.00 95.75 102 LEU A CA 1
ATOM 844 C C . LEU A 1 102 ? -24.850 7.327 30.665 1.00 95.75 102 LEU A C 1
ATOM 846 O O . LEU A 1 102 ? -25.497 7.640 31.664 1.00 95.75 102 LEU A O 1
ATOM 850 N N . LYS A 1 103 ? -25.432 7.013 29.499 1.00 94.56 103 LYS A N 1
ATOM 851 C CA . LYS A 1 103 ? -26.886 7.073 29.276 1.00 94.56 103 LYS A CA 1
ATOM 852 C C . LYS A 1 103 ? -27.662 6.180 30.247 1.00 94.56 103 LYS A C 1
ATOM 854 O O . LYS A 1 103 ? -28.733 6.560 30.710 1.00 94.56 103 LYS A O 1
ATOM 859 N N . ASN A 1 104 ? -27.148 4.984 30.525 1.00 95.75 104 ASN A N 1
ATOM 860 C CA . ASN A 1 104 ? -27.865 3.975 31.305 1.00 95.75 104 ASN A CA 1
ATOM 861 C C . ASN A 1 104 ? -27.495 3.976 32.798 1.00 95.75 104 ASN A C 1
ATOM 863 O O . ASN A 1 104 ? -28.042 3.179 33.569 1.00 95.75 104 ASN A O 1
ATOM 867 N N . SER A 1 105 ? -26.577 4.843 33.236 1.00 95.81 105 SER A N 1
ATOM 868 C CA . SER A 1 105 ? -26.107 4.862 34.620 1.00 95.81 105 SER A CA 1
ATOM 869 C C . SER A 1 105 ? -27.143 5.469 35.565 1.00 95.81 105 SER A C 1
ATOM 871 O O . SER A 1 105 ? -27.194 6.675 35.805 1.00 95.81 105 SER A O 1
ATOM 873 N N . LYS A 1 106 ? -27.930 4.592 36.195 1.00 93.25 106 LYS A N 1
ATOM 874 C CA . LYS A 1 106 ? -28.882 4.964 37.257 1.00 93.25 106 LYS A CA 1
ATOM 875 C C . LYS A 1 106 ? -28.194 5.615 38.459 1.00 93.25 106 LYS A C 1
ATOM 877 O O . LYS A 1 106 ? -28.761 6.490 39.100 1.00 93.25 106 LYS A O 1
ATOM 882 N N . ARG A 1 107 ? -26.967 5.183 38.774 1.00 93.81 107 ARG A N 1
ATOM 883 C CA . ARG A 1 107 ? -26.175 5.753 39.871 1.00 93.81 107 ARG A CA 1
ATOM 884 C C . ARG A 1 107 ? -25.730 7.177 39.549 1.00 93.81 107 ARG A C 1
ATOM 886 O O . ARG A 1 107 ? -25.800 8.019 40.432 1.00 93.81 107 ARG A O 1
ATOM 893 N N . LEU A 1 108 ? -25.288 7.433 38.314 1.00 91.50 108 LEU A N 1
ATOM 894 C CA . LEU A 1 108 ? -24.937 8.785 37.880 1.00 91.50 108 LEU A CA 1
ATOM 895 C C . LEU A 1 108 ? -26.169 9.693 37.895 1.00 91.50 108 LEU A C 1
ATOM 897 O O . LEU A 1 108 ? -26.094 10.775 38.463 1.00 91.50 108 LEU A O 1
ATOM 901 N N . ALA A 1 109 ? -27.300 9.222 37.358 1.00 91.56 109 ALA A N 1
ATOM 902 C CA . ALA A 1 109 ? -28.561 9.964 37.386 1.00 91.56 109 ALA A CA 1
ATOM 903 C C . ALA A 1 109 ? -28.947 10.383 38.815 1.00 91.56 109 ALA A C 1
ATOM 905 O O . ALA A 1 109 ? -29.226 11.549 39.048 1.00 91.56 109 ALA A O 1
ATOM 906 N N . LYS A 1 110 ? -28.846 9.466 39.785 1.00 93.31 110 LYS A N 1
ATOM 907 C CA . LYS A 1 110 ? -29.171 9.734 41.193 1.00 93.31 110 LYS A CA 1
ATOM 908 C C . LYS A 1 110 ? -28.207 10.693 41.910 1.00 93.31 110 LYS A C 1
ATOM 910 O O . LYS A 1 110 ? -28.587 11.289 42.904 1.00 93.31 110 LYS A O 1
ATOM 915 N N . ILE A 1 111 ? -26.948 10.800 41.475 1.00 94.00 111 ILE A N 1
ATOM 916 C CA . ILE A 1 111 ? -25.992 11.777 42.039 1.00 94.00 111 ILE A CA 1
ATOM 917 C C . ILE A 1 111 ? -26.274 13.191 41.508 1.00 94.00 111 ILE A C 1
ATOM 919 O O . ILE A 1 111 ? -25.916 14.165 42.162 1.00 94.00 111 ILE A O 1
ATOM 923 N N . LEU A 1 112 ? -26.855 13.291 40.310 1.00 89.94 112 LEU A N 1
ATOM 924 C CA . LEU A 1 112 ? -27.181 14.557 39.652 1.00 89.94 112 LEU A CA 1
ATOM 925 C C . LEU A 1 112 ? -28.589 15.083 39.996 1.00 89.94 112 LEU A C 1
ATOM 927 O O . LEU A 1 112 ? -28.883 16.221 39.634 1.00 89.94 112 LEU A O 1
ATOM 931 N N . GLU A 1 113 ? -29.437 14.268 40.637 1.00 76.25 113 GLU A N 1
ATOM 932 C CA . GLU A 1 113 ? -30.702 14.683 41.279 1.00 76.25 113 GLU A CA 1
ATOM 933 C C . GLU A 1 113 ? -30.445 15.535 42.528 1.00 76.25 113 GLU A C 1
ATOM 935 O O . GLU A 1 113 ? -31.162 16.549 42.685 1.00 76.25 113 GLU A O 1
#

Organism: Cirrhinus mrigala (NCBI:txid683832)

pLDDT: mean 92.53, std 5.69, range [56.09, 98.25]

Sequence (113 aa):
HLKLSPKELREILMTMSTERLEPAHIKQLLLYAPDDEEVKQFQHYNQDPAKLSEPDQFVLQMLLVPEYKTRLRSLLFKTTMQEKTEEMRGAYECIYKASLELKNSKRLAKILE

Foldseek 3Di:
DQPDDLVRVLVCLVVLDQPRAALVNLVVCLVPQDDPVVLVVLVPPPDDLVPDDPSSVSNNSQSVRPPSNVSSVVSSCVNCVVVVVVVVVVVVVVVVVVVVCVVPPPVVVVVVD

Radius of gyration: 24.04 Å; chains: 1; bounding box: 55×26×70 Å

InterPro domains:
  IPR015425 Formin, FH2 domain [PF02181] (2-113)
  IPR015425 Formin, FH2 domain [PS51444] (1-113)
  IPR042201 Formin, FH2 domain superfamily [G3DSA:1.20.58.2220] (1-113)
  IPR051425 Formin Homology [PTHR45725] (1-113)